Protein AF-A0A380CWT2-F1 (afdb_monomer_lite)

pLDDT: mean 70.42, std 12.75, range [28.36, 92.12]

Secondary structure (DSSP, 8-state):
-------EEGGGHHHHHHHHHHHHHHSS----HHHHHHHHHHHHHHHEESS-EEEETTTEEEE--TT-TTBTTS-HHHHHHHHHHHHHH--

Radius of gyration: 14.2 Å; chains: 1; bounding box: 32×22×40 Å

Structure (mmCIF, N/CA/C/O backbone):
data_AF-A0A380CWT2-F1
#
_entry.id   AF-A0A380CWT2-F1
#
loop_
_atom_site.group_PDB
_atom_site.id
_atom_site.type_symbol
_atom_site.label_atom_id
_atom_site.label_alt_id
_atom_site.label_comp_id
_atom_site.label_asym_id
_atom_site.label_entity_id
_atom_site.label_seq_id
_atom_site.pdbx_PDB_ins_code
_atom_site.Cartn_x
_atom_site.Cartn_y
_atom_site.Cartn_z
_atom_site.occupancy
_atom_site.B_iso_or_equiv
_atom_site.auth_seq_id
_atom_site.auth_comp_id
_atom_site.auth_asym_id
_atom_site.auth_atom_id
_atom_site.pdbx_PDB_model_num
ATOM 1 N N . MET A 1 1 ? 10.600 -6.065 15.557 1.00 28.36 1 MET A N 1
ATOM 2 C CA . MET A 1 1 ? 10.029 -6.610 14.311 1.00 28.36 1 MET A CA 1
ATOM 3 C C . MET A 1 1 ? 9.197 -5.504 13.692 1.00 28.36 1 MET A C 1
ATOM 5 O O . MET A 1 1 ? 8.211 -5.116 14.300 1.00 28.36 1 MET A O 1
ATOM 9 N N . LEU A 1 2 ? 9.666 -4.918 12.591 1.00 34.50 2 LEU A N 1
ATOM 10 C CA . LEU A 1 2 ? 8.886 -3.973 11.789 1.00 34.50 2 LEU A CA 1
ATOM 11 C C . LEU A 1 2 ? 8.017 -4.819 10.850 1.00 34.50 2 LEU A C 1
ATOM 13 O O . LEU A 1 2 ? 8.526 -5.780 10.277 1.00 34.50 2 LEU A O 1
ATOM 17 N N . LEU A 1 3 ? 6.716 -4.537 10.782 1.00 39.00 3 LEU A N 1
ATOM 18 C CA . LEU A 1 3 ? 5.790 -5.208 9.864 1.00 39.00 3 LEU A CA 1
ATOM 19 C C . LEU A 1 3 ? 6.311 -5.064 8.417 1.00 39.00 3 LEU A C 1
ATOM 21 O O . LEU A 1 3 ? 6.817 -3.985 8.095 1.00 39.00 3 LEU A O 1
ATOM 25 N N . PRO A 1 4 ? 6.198 -6.099 7.562 1.00 41.66 4 PRO A N 1
ATOM 26 C CA . PRO A 1 4 ? 6.532 -6.013 6.142 1.00 41.66 4 PRO A CA 1
ATOM 27 C C . PRO A 1 4 ? 5.468 -5.146 5.469 1.00 41.66 4 PRO A C 1
ATOM 29 O O . PRO A 1 4 ? 4.456 -5.624 4.968 1.00 41.66 4 PRO A O 1
ATOM 32 N N . LEU A 1 5 ? 5.622 -3.833 5.600 1.00 51.22 5 LEU A N 1
ATOM 33 C CA . LEU A 1 5 ? 4.678 -2.871 5.068 1.00 51.22 5 LEU A CA 1
ATOM 34 C C . LEU A 1 5 ? 5.096 -2.574 3.639 1.00 51.22 5 LEU A C 1
ATOM 36 O O . LEU A 1 5 ? 6.045 -1.827 3.378 1.00 51.22 5 LEU A O 1
ATOM 40 N N . THR A 1 6 ? 4.388 -3.199 2.708 1.00 52.81 6 THR A N 1
ATOM 41 C CA . THR A 1 6 ? 4.431 -2.799 1.316 1.00 52.81 6 THR A CA 1
ATOM 42 C C . THR A 1 6 ? 3.931 -1.366 1.248 1.00 52.81 6 THR A C 1
ATOM 44 O O . THR A 1 6 ? 2.797 -1.065 1.609 1.00 52.81 6 THR A O 1
ATOM 47 N N . LEU A 1 7 ? 4.844 -0.456 0.915 1.00 62.38 7 LEU A N 1
ATOM 48 C CA . LEU A 1 7 ? 4.511 0.956 0.815 1.00 62.38 7 LEU A CA 1
ATOM 49 C C . LEU A 1 7 ? 3.456 1.140 -0.296 1.00 62.38 7 LEU A C 1
ATOM 51 O O . LEU A 1 7 ? 3.497 0.392 -1.266 1.00 62.38 7 LEU A O 1
ATOM 55 N N . GLY A 1 8 ? 2.560 2.114 -0.174 1.00 60.94 8 GLY A N 1
ATOM 56 C CA . GLY A 1 8 ? 1.606 2.563 -1.193 1.00 60.94 8 GLY A CA 1
ATOM 57 C C . GLY A 1 8 ? 1.903 3.994 -1.653 1.00 60.94 8 GLY A C 1
ATOM 58 O O . GLY A 1 8 ? 2.704 4.705 -1.035 1.00 60.94 8 GLY A O 1
ATOM 59 N N . ASP A 1 9 ? 1.303 4.399 -2.765 1.00 63.25 9 ASP A N 1
ATOM 60 C CA . ASP A 1 9 ? 1.327 5.768 -3.291 1.00 63.25 9 ASP A CA 1
ATOM 61 C C . ASP A 1 9 ? 0.259 6.655 -2.620 1.00 63.25 9 ASP A C 1
ATOM 63 O O . ASP A 1 9 ? -0.725 6.156 -2.079 1.00 63.25 9 ASP A O 1
ATOM 67 N N . ILE A 1 10 ? 0.416 7.984 -2.671 1.00 69.94 10 ILE A N 1
ATOM 68 C CA . ILE A 1 10 ? -0.558 8.940 -2.111 1.00 69.94 10 ILE A CA 1
ATOM 69 C C . ILE A 1 10 ? -1.976 8.760 -2.677 1.00 69.94 10 ILE A C 1
ATOM 71 O O . ILE A 1 10 ? -2.957 8.954 -1.960 1.00 69.94 10 ILE A O 1
ATOM 75 N N . SER A 1 11 ? -2.098 8.352 -3.943 1.00 69.94 11 SER A N 1
ATOM 76 C CA . SER A 1 11 ? -3.390 8.081 -4.582 1.00 69.94 11 SER A CA 1
ATOM 77 C C . SER A 1 11 ? -4.128 6.880 -3.979 1.00 69.94 11 SER A C 1
ATOM 79 O O . SER A 1 11 ? -5.351 6.822 -4.067 1.00 69.94 11 SER A O 1
ATOM 81 N N . GLU A 1 12 ? -3.409 5.976 -3.312 1.00 65.38 12 GLU A N 1
ATOM 82 C CA . GLU A 1 12 ? -3.923 4.747 -2.693 1.00 65.38 12 GLU A CA 1
ATOM 83 C C . GLU A 1 12 ? -4.194 4.930 -1.184 1.00 65.38 12 GLU A C 1
ATOM 85 O O . GLU A 1 12 ? -4.605 3.996 -0.495 1.00 65.38 12 GLU A O 1
ATOM 90 N N . GLN A 1 13 ? -3.963 6.135 -0.642 1.00 72.75 13 GLN A N 1
ATOM 91 C CA . GLN A 1 13 ? -3.992 6.407 0.797 1.00 72.75 13 GLN A CA 1
ATOM 92 C C . GLN A 1 13 ? -5.320 6.042 1.466 1.00 72.75 13 GLN A C 1
ATOM 94 O O . GLN A 1 13 ? -5.310 5.443 2.541 1.00 72.75 13 GLN A O 1
ATOM 99 N N . GLU A 1 14 ? -6.451 6.418 0.871 1.00 74.25 14 GLU A N 1
ATOM 100 C CA . GLU A 1 14 ? -7.756 6.189 1.499 1.00 74.25 14 GLU A CA 1
ATOM 101 C C . GLU A 1 14 ? -8.154 4.708 1.463 1.00 74.25 14 GLU A C 1
ATOM 103 O O . GLU A 1 14 ? -8.675 4.189 2.452 1.00 74.25 14 GLU A O 1
ATOM 108 N N . ASP A 1 15 ? -7.828 4.009 0.375 1.00 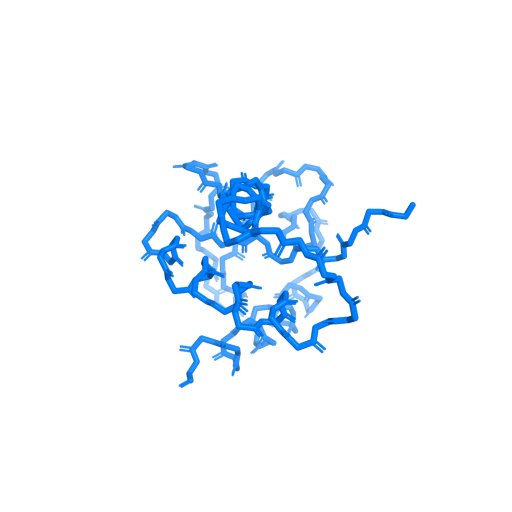72.38 15 ASP A N 1
ATOM 109 C CA . ASP A 1 15 ? -8.097 2.577 0.226 1.00 72.38 15 ASP A CA 1
ATOM 110 C C . ASP A 1 15 ? -7.258 1.763 1.220 1.00 72.38 15 ASP A C 1
ATOM 112 O O . ASP A 1 15 ? -7.784 0.925 1.958 1.00 72.38 15 ASP A O 1
ATOM 116 N N . ILE A 1 16 ? -5.966 2.087 1.336 1.00 71.31 16 ILE A N 1
ATOM 117 C CA . ILE A 1 16 ? -5.062 1.462 2.306 1.00 71.31 16 ILE A CA 1
ATOM 118 C C . ILE A 1 16 ? -5.514 1.746 3.746 1.00 71.31 16 ILE A C 1
ATOM 120 O O . ILE A 1 16 ? -5.525 0.838 4.583 1.00 71.31 16 ILE A O 1
ATOM 124 N N . ARG A 1 17 ? -5.943 2.979 4.048 1.00 79.25 17 ARG A N 1
ATOM 125 C CA . ARG A 1 17 ? -6.488 3.342 5.367 1.00 79.25 17 ARG A CA 1
ATOM 126 C C . ARG A 1 17 ? -7.728 2.524 5.712 1.00 79.25 17 ARG A C 1
ATOM 128 O O . ARG A 1 17 ? -7.844 2.033 6.837 1.00 79.25 17 ARG A O 1
ATOM 135 N N . SER A 1 18 ? -8.641 2.382 4.754 1.00 74.56 18 SER A N 1
ATOM 136 C CA . SER A 1 18 ? -9.875 1.614 4.909 1.00 74.56 18 SER A CA 1
ATOM 137 C C . SER A 1 18 ? -9.578 0.143 5.212 1.00 74.56 18 SER A C 1
ATOM 139 O O . SER A 1 18 ? -10.106 -0.412 6.179 1.00 74.56 18 SER A O 1
ATOM 141 N N . GLU A 1 19 ? -8.654 -0.471 4.471 1.00 76.19 19 GLU A N 1
ATOM 142 C CA . GLU A 1 19 ? -8.299 -1.879 4.667 1.00 76.19 19 GLU A CA 1
ATOM 143 C C . GLU A 1 19 ? -7.611 -2.123 6.022 1.00 76.19 19 GLU A C 1
ATOM 145 O O . GLU A 1 19 ? -7.924 -3.093 6.725 1.00 76.19 19 GLU A O 1
ATOM 150 N N . ILE A 1 20 ? -6.739 -1.198 6.449 1.00 74.19 20 ILE A N 1
ATOM 151 C CA . ILE A 1 20 ? -6.132 -1.203 7.788 1.00 74.19 20 ILE A CA 1
ATOM 152 C C . ILE A 1 20 ? -7.213 -1.117 8.870 1.00 74.19 20 ILE A C 1
ATOM 154 O O . ILE A 1 20 ? -7.174 -1.887 9.832 1.00 74.19 20 ILE A O 1
ATOM 158 N N . ALA A 1 21 ? -8.196 -0.225 8.726 1.00 72.31 21 ALA A N 1
ATOM 159 C CA . ALA A 1 21 ? -9.283 -0.078 9.694 1.00 72.31 21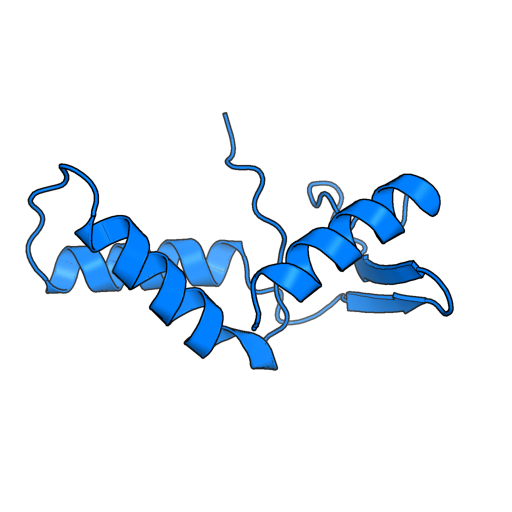 ALA A CA 1
ATOM 160 C C . ALA A 1 21 ? -10.137 -1.355 9.799 1.00 72.31 21 ALA A C 1
ATOM 162 O O . ALA A 1 21 ? -10.436 -1.819 10.904 1.00 72.31 21 ALA A O 1
ATOM 163 N N . VAL A 1 22 ? -10.465 -1.981 8.662 1.00 76.31 22 VAL A N 1
ATOM 164 C CA . VAL A 1 22 ? -11.176 -3.269 8.607 1.00 76.31 22 VAL A CA 1
ATOM 165 C C . VAL A 1 22 ? -10.385 -4.369 9.316 1.00 76.31 22 VAL A C 1
ATOM 167 O O . VAL A 1 22 ? -10.961 -5.172 10.057 1.00 76.31 22 VAL A O 1
ATOM 170 N N . HIS A 1 23 ? -9.070 -4.420 9.116 1.00 73.31 23 HIS A N 1
ATOM 171 C CA . HIS A 1 23 ? -8.205 -5.400 9.765 1.00 73.31 23 HIS A CA 1
ATOM 172 C C . HIS A 1 23 ? -8.075 -5.152 11.270 1.00 73.31 23 HIS A C 1
ATOM 174 O O . HIS A 1 23 ? -8.212 -6.097 12.048 1.00 73.31 23 HIS A O 1
ATOM 180 N N . LEU A 1 24 ? -7.900 -3.898 11.700 1.00 70.44 24 LEU A N 1
ATOM 181 C CA . LEU A 1 24 ? -7.870 -3.516 13.115 1.00 70.44 24 LEU A CA 1
ATOM 182 C C . LEU A 1 24 ? -9.170 -3.901 13.829 1.00 70.44 24 LEU A C 1
ATOM 184 O O . LEU A 1 24 ? -9.110 -4.473 14.916 1.00 70.44 24 LEU A O 1
ATOM 188 N N . ALA A 1 25 ? -10.329 -3.689 13.201 1.00 71.62 25 ALA A N 1
ATOM 189 C CA . ALA A 1 25 ? -11.632 -4.070 13.752 1.00 71.62 25 ALA A CA 1
ATOM 190 C C . ALA A 1 25 ? -11.804 -5.591 13.942 1.00 71.62 25 ALA A C 1
ATOM 192 O O . ALA A 1 25 ? -12.581 -6.026 14.791 1.00 71.62 25 ALA A O 1
ATOM 193 N N . LYS A 1 26 ? -11.075 -6.408 13.171 1.00 74.62 26 LYS A N 1
ATOM 194 C CA . LYS A 1 26 ? -11.045 -7.875 13.313 1.00 74.62 26 LYS A CA 1
ATOM 195 C C . LYS A 1 26 ? -10.064 -8.350 14.391 1.00 74.62 26 LYS A C 1
ATOM 197 O O . LYS A 1 26 ? -10.090 -9.526 14.754 1.00 74.62 26 LYS A O 1
ATOM 202 N N . THR A 1 27 ? -9.192 -7.478 14.901 1.00 68.56 27 THR A N 1
ATOM 203 C CA . THR A 1 27 ? -8.272 -7.832 15.988 1.00 68.56 27 THR A CA 1
ATOM 204 C C . THR A 1 27 ? -8.984 -7.851 17.340 1.00 68.56 27 THR A C 1
ATOM 206 O O . THR A 1 27 ? -10.021 -7.228 17.545 1.00 68.56 27 THR A O 1
ATOM 209 N N . SER A 1 28 ? -8.398 -8.538 18.319 1.00 58.16 28 SER A N 1
ATOM 210 C CA . SER A 1 28 ? -8.880 -8.539 19.706 1.00 58.16 28 SER A CA 1
ATOM 211 C C . SER A 1 28 ? -8.646 -7.211 20.451 1.00 58.16 28 SER A C 1
ATOM 213 O O . SER A 1 28 ? -8.875 -7.145 21.661 1.00 58.16 28 SER A O 1
ATOM 215 N N . ILE A 1 29 ? -8.173 -6.163 19.766 1.00 62.53 29 ILE A N 1
ATOM 216 C CA . ILE A 1 29 ? -7.943 -4.838 20.343 1.00 62.53 29 ILE A CA 1
ATOM 217 C C . ILE A 1 29 ? -9.299 -4.175 20.598 1.00 62.53 29 ILE A C 1
ATOM 219 O O . ILE A 1 29 ? -10.010 -3.781 19.678 1.00 62.53 29 ILE A O 1
ATOM 223 N N . LYS A 1 30 ? -9.656 -4.034 21.877 1.00 60.91 30 LYS A N 1
ATOM 224 C CA . LYS A 1 30 ? -10.804 -3.237 22.319 1.00 60.91 30 LYS A CA 1
ATOM 225 C C . LYS A 1 30 ? -10.337 -1.814 22.605 1.00 60.91 30 LYS A C 1
ATOM 227 O O . LYS A 1 30 ? -10.076 -1.476 23.756 1.00 60.91 30 LYS A O 1
ATOM 232 N N . ALA A 1 31 ? -10.180 -1.018 21.556 1.00 61.22 31 ALA A N 1
ATOM 233 C CA . ALA A 1 31 ? -9.922 0.411 21.673 1.00 61.22 31 ALA A CA 1
ATOM 234 C C . ALA A 1 31 ? -11.173 1.202 21.270 1.00 61.22 31 ALA A C 1
ATOM 236 O O . ALA A 1 31 ? -11.999 0.722 20.494 1.00 61.22 31 ALA A O 1
ATOM 237 N N . GLU A 1 32 ? -11.333 2.396 21.835 1.00 70.75 32 GLU A N 1
ATOM 238 C CA . GLU A 1 32 ? -12.391 3.323 21.431 1.00 70.75 32 GLU A CA 1
ATOM 239 C C . GLU A 1 32 ? -12.227 3.693 19.949 1.00 70.75 32 GLU A C 1
ATOM 241 O O . GLU A 1 32 ? -11.105 3.755 19.448 1.00 70.75 32 GLU A O 1
ATOM 246 N N . ASN A 1 33 ? -13.331 3.959 19.244 1.00 65.31 33 ASN A N 1
ATOM 247 C CA . ASN A 1 33 ? -13.311 4.200 17.792 1.00 65.31 33 ASN A CA 1
ATOM 248 C C . ASN A 1 33 ? -12.323 5.308 17.376 1.00 65.31 33 ASN A C 1
ATOM 250 O O . ASN A 1 33 ? -11.617 5.145 16.390 1.00 65.31 33 ASN A O 1
ATOM 254 N N . LEU A 1 34 ? -12.204 6.378 18.174 1.00 63.22 34 LEU A N 1
ATOM 255 C CA . LEU A 1 34 ? -11.235 7.464 17.958 1.00 63.22 34 LEU A CA 1
ATOM 256 C C . LEU A 1 34 ? -9.779 6.972 17.975 1.00 63.22 34 LEU A C 1
ATOM 258 O O . LEU A 1 34 ? -8.974 7.376 17.146 1.00 63.22 34 LEU A O 1
ATOM 262 N N . ILE A 1 35 ? -9.455 6.049 18.882 1.00 73.56 35 ILE A N 1
ATOM 263 C CA . ILE A 1 35 ? -8.113 5.467 18.993 1.00 73.56 35 ILE A CA 1
ATOM 264 C C . ILE A 1 35 ? -7.842 4.531 17.809 1.00 73.56 35 ILE A C 1
ATOM 266 O O . ILE A 1 35 ? -6.720 4.477 17.313 1.00 73.56 35 ILE A O 1
ATOM 270 N N . MET A 1 36 ? -8.854 3.802 17.330 1.00 70.50 36 MET A N 1
ATOM 271 C CA . MET A 1 36 ? -8.713 2.946 16.147 1.00 70.50 36 MET A CA 1
ATOM 272 C C . MET A 1 36 ? -8.470 3.761 14.875 1.00 70.50 36 MET A C 1
ATOM 274 O O . MET A 1 36 ? -7.618 3.377 14.075 1.00 70.50 36 MET A O 1
ATOM 278 N N . ASP A 1 37 ? -9.149 4.899 14.722 1.00 70.12 37 ASP A N 1
ATOM 279 C CA . ASP A 1 37 ? -8.919 5.825 13.610 1.00 70.12 37 ASP A CA 1
ATOM 280 C C . ASP A 1 37 ? -7.511 6.436 13.662 1.00 70.12 37 ASP A C 1
ATOM 282 O O . ASP A 1 37 ? -6.820 6.481 12.643 1.00 70.12 37 ASP A O 1
ATOM 286 N N . ASP A 1 38 ? -7.036 6.832 14.846 1.00 70.88 38 ASP A N 1
ATOM 287 C CA . ASP A 1 38 ? -5.673 7.346 15.023 1.00 70.88 38 ASP A CA 1
ATOM 288 C C . ASP A 1 38 ? -4.609 6.287 14.704 1.00 70.88 38 ASP A C 1
ATOM 290 O O . ASP A 1 38 ? -3.605 6.586 14.052 1.00 70.88 38 ASP A O 1
ATOM 294 N N . ILE A 1 39 ? -4.834 5.029 15.101 1.00 68.69 39 ILE A N 1
ATOM 295 C CA . ILE A 1 39 ? -3.946 3.911 14.757 1.00 68.69 39 ILE A CA 1
ATOM 296 C C . ILE A 1 39 ? -3.980 3.645 13.248 1.00 68.69 39 ILE A C 1
ATOM 298 O O . ILE A 1 39 ? -2.924 3.439 12.650 1.00 68.69 39 ILE A O 1
ATOM 302 N N . ALA A 1 40 ? -5.153 3.682 12.614 1.00 68.00 40 ALA A N 1
ATOM 303 C CA . ALA A 1 40 ? -5.273 3.506 11.171 1.00 68.00 40 ALA A CA 1
ATOM 304 C C . ALA A 1 40 ? -4.536 4.616 10.411 1.00 68.00 40 ALA A C 1
ATOM 306 O O . ALA A 1 40 ? -3.759 4.321 9.506 1.00 68.00 40 ALA A O 1
ATOM 307 N N . ASN A 1 41 ? -4.692 5.877 10.821 1.00 68.62 41 ASN A N 1
ATOM 308 C CA . ASN A 1 41 ? -3.970 7.016 10.250 1.00 68.62 41 ASN A CA 1
ATOM 309 C C . ASN A 1 41 ? -2.456 6.891 10.450 1.00 68.62 41 ASN A C 1
ATOM 311 O O . ASN A 1 41 ? -1.680 7.092 9.512 1.00 68.62 41 ASN 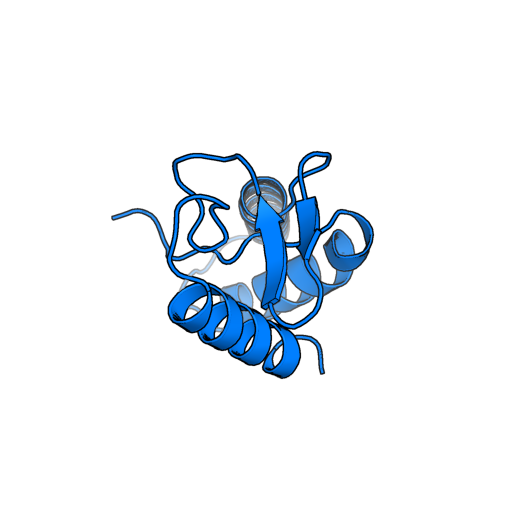A O 1
ATOM 315 N N . PHE A 1 42 ? -2.026 6.509 11.654 1.00 67.00 42 PHE A N 1
ATOM 316 C CA . PHE A 1 42 ? -0.622 6.270 11.961 1.00 67.00 42 PHE A CA 1
ATOM 317 C C . PHE A 1 42 ? -0.038 5.182 11.056 1.00 67.00 42 PHE A C 1
ATOM 319 O O . PHE A 1 42 ? 0.958 5.427 10.381 1.00 67.00 42 PHE A O 1
ATOM 326 N N . LEU A 1 43 ? -0.673 4.015 10.962 1.00 66.38 43 LEU A N 1
ATOM 327 C CA . LEU A 1 43 ? -0.202 2.927 10.104 1.00 66.38 43 LEU A CA 1
ATOM 328 C C . LEU A 1 43 ? -0.227 3.320 8.620 1.00 66.38 43 LEU A C 1
ATOM 330 O O . LEU A 1 43 ? 0.746 3.062 7.918 1.00 66.38 43 LEU A O 1
ATOM 334 N N . THR A 1 44 ? -1.266 4.029 8.174 1.00 66.38 44 THR A N 1
ATOM 335 C CA . THR A 1 44 ? -1.385 4.545 6.800 1.00 66.38 44 THR A CA 1
ATOM 336 C C . THR A 1 44 ? -0.223 5.480 6.462 1.00 66.38 44 THR A C 1
ATOM 338 O O . THR A 1 44 ? 0.477 5.278 5.479 1.00 66.38 44 THR A O 1
ATOM 341 N N . SER A 1 45 ? 0.085 6.458 7.315 1.00 63.38 45 SER A N 1
ATOM 342 C CA . SER A 1 45 ? 1.228 7.363 7.096 1.00 63.38 45 SER A CA 1
ATOM 343 C C . SER A 1 45 ? 2.599 6.668 7.080 1.00 63.38 45 SER A C 1
ATOM 345 O O . SER A 1 45 ? 3.550 7.205 6.516 1.00 63.38 45 SER A O 1
ATOM 347 N N . HIS A 1 46 ? 2.717 5.471 7.668 1.00 63.59 46 HIS A N 1
ATOM 348 C CA . HIS A 1 46 ? 3.946 4.672 7.613 1.00 63.59 46 HIS A CA 1
ATOM 349 C C . HIS A 1 46 ? 4.063 3.856 6.326 1.00 63.59 46 HIS A C 1
ATOM 351 O O . HIS A 1 46 ? 5.171 3.447 5.970 1.00 63.59 46 HIS A O 1
ATOM 357 N N . VAL A 1 47 ? 2.944 3.632 5.635 1.00 65.06 47 VAL A N 1
ATOM 358 C CA . VAL A 1 47 ? 2.911 2.888 4.375 1.00 65.06 47 VAL A CA 1
ATOM 359 C C . VAL A 1 47 ? 2.798 3.785 3.157 1.00 65.06 47 VAL A C 1
ATOM 361 O O . VAL A 1 47 ? 3.310 3.421 2.112 1.00 65.06 47 VAL A O 1
ATOM 364 N N . ILE A 1 48 ? 2.238 4.984 3.269 1.00 62.97 48 ILE A N 1
ATOM 365 C CA . ILE A 1 48 ? 2.157 5.925 2.152 1.00 62.97 48 ILE A CA 1
ATOM 366 C C . ILE A 1 48 ? 3.462 6.712 2.024 1.00 62.97 48 ILE A C 1
ATOM 368 O O . ILE A 1 48 ? 3.934 7.331 2.981 1.00 62.97 48 ILE A O 1
ATOM 372 N N . ALA A 1 49 ? 4.072 6.701 0.836 1.00 63.31 49 ALA A N 1
ATOM 373 C CA . ALA A 1 49 ? 5.179 7.604 0.530 1.00 63.31 49 ALA A CA 1
ATOM 374 C C . ALA A 1 49 ? 4.709 8.711 -0.419 1.00 63.31 49 ALA A C 1
ATOM 376 O O . ALA A 1 49 ? 4.344 8.449 -1.556 1.00 63.31 49 ALA A O 1
ATOM 377 N N . ASP A 1 50 ? 4.785 9.952 0.059 1.00 55.84 50 ASP A N 1
ATOM 378 C CA . ASP A 1 50 ? 4.372 11.164 -0.664 1.00 55.84 50 ASP A CA 1
ATOM 379 C C . ASP A 1 50 ? 5.255 11.452 -1.898 1.00 55.84 50 ASP A C 1
ATOM 381 O O . ASP A 1 50 ? 4.847 12.117 -2.845 1.00 55.84 50 ASP A O 1
ATOM 385 N N . GLN A 1 51 ? 6.492 10.937 -1.900 1.00 58.22 51 GLN A N 1
ATOM 386 C CA . GLN A 1 51 ? 7.453 11.041 -2.999 1.00 58.22 51 GLN A CA 1
ATOM 387 C C . GLN A 1 51 ? 8.425 9.856 -2.975 1.00 58.22 51 GLN A C 1
ATOM 389 O O . GLN A 1 51 ? 8.828 9.379 -1.907 1.00 58.22 51 GLN A O 1
ATOM 394 N N . GLY A 1 52 ? 8.861 9.436 -4.166 1.00 64.94 52 GLY A N 1
ATOM 395 C CA . GLY A 1 52 ? 9.964 8.492 -4.330 1.00 64.94 52 GLY A CA 1
ATOM 396 C C . GLY A 1 52 ? 9.567 7.102 -4.804 1.00 64.94 52 GLY A C 1
ATOM 397 O O . GLY A 1 52 ? 10.326 6.177 -4.523 1.00 64.94 52 GLY A O 1
ATOM 398 N N . PHE A 1 53 ? 8.426 6.958 -5.489 1.00 74.62 53 PHE A N 1
ATOM 399 C CA . PHE A 1 53 ? 8.174 5.809 -6.355 1.00 74.62 53 PHE A CA 1
ATOM 400 C C . PHE A 1 53 ? 8.522 6.137 -7.811 1.00 74.62 53 PHE A C 1
ATOM 402 O O . PHE A 1 53 ? 8.111 7.161 -8.347 1.00 74.62 53 PHE A O 1
ATOM 409 N N . GLU A 1 54 ? 9.298 5.263 -8.438 1.00 83.69 54 GLU A N 1
ATOM 410 C CA . GLU A 1 54 ? 9.625 5.261 -9.860 1.00 83.69 54 GLU A CA 1
ATOM 411 C C . GLU A 1 54 ? 8.954 4.039 -10.490 1.00 83.69 54 GLU A C 1
ATOM 413 O O . GLU A 1 54 ? 9.009 2.943 -9.930 1.00 83.69 54 GLU A O 1
ATOM 418 N N . TYR A 1 55 ? 8.321 4.205 -11.650 1.00 82.88 55 TYR A N 1
ATOM 419 C CA . TYR A 1 55 ? 7.832 3.064 -12.416 1.00 82.88 55 TYR A CA 1
ATOM 420 C C . TYR A 1 55 ? 8.943 2.519 -13.313 1.00 82.88 55 TYR A C 1
ATOM 422 O O . TYR A 1 55 ? 9.486 3.246 -14.144 1.00 82.88 55 TYR A O 1
ATOM 430 N N . ARG A 1 56 ? 9.242 1.225 -13.182 1.00 85.00 56 ARG A N 1
ATOM 431 C CA . ARG A 1 56 ? 10.157 0.501 -14.068 1.00 85.00 56 ARG A CA 1
ATOM 432 C C . ARG A 1 56 ? 9.386 -0.480 -14.933 1.00 85.00 56 ARG A C 1
ATOM 434 O O . ARG A 1 56 ? 8.669 -1.344 -14.424 1.00 85.00 56 ARG A O 1
ATOM 441 N N . GLU A 1 57 ? 9.567 -0.364 -16.244 1.00 87.75 57 GLU A N 1
ATOM 442 C CA . GLU A 1 57 ? 8.936 -1.260 -17.208 1.00 87.75 57 GLU A CA 1
ATOM 443 C C . GLU A 1 57 ? 9.303 -2.721 -16.915 1.00 87.75 57 GLU A C 1
ATOM 445 O O . GLU A 1 57 ? 10.459 -3.060 -16.668 1.00 87.75 57 GLU A O 1
ATOM 450 N N . GLY A 1 58 ? 8.288 -3.585 -16.886 1.00 85.88 58 GLY A N 1
ATOM 451 C CA . GLY A 1 58 ? 8.446 -5.003 -16.569 1.00 85.88 58 GLY A CA 1
ATOM 452 C C . GLY A 1 58 ? 8.639 -5.326 -15.085 1.00 85.88 58 GLY A C 1
ATOM 453 O O . GLY A 1 58 ? 8.601 -6.503 -14.753 1.00 85.88 58 GLY A O 1
ATOM 454 N N . VAL A 1 59 ? 8.805 -4.338 -14.198 1.00 85.75 59 VAL A N 1
ATOM 455 C CA . VAL A 1 59 ? 9.027 -4.549 -12.751 1.00 85.75 59 VAL A CA 1
ATOM 456 C C . VAL A 1 59 ? 7.913 -3.951 -11.889 1.00 85.75 59 VAL A C 1
ATOM 458 O O . VAL A 1 59 ? 7.523 -4.555 -10.892 1.00 85.75 59 VAL A O 1
ATOM 461 N N . GLY A 1 60 ? 7.380 -2.788 -12.265 1.00 83.56 60 GLY A N 1
ATOM 462 C CA . GLY A 1 60 ? 6.373 -2.056 -11.494 1.00 83.56 60 GLY A CA 1
ATOM 463 C C . GLY A 1 60 ? 6.962 -0.885 -10.705 1.00 83.56 60 GLY A C 1
ATOM 464 O O . GLY A 1 60 ? 8.004 -0.338 -11.069 1.00 83.56 60 GLY A O 1
ATOM 465 N N . PHE A 1 61 ? 6.276 -0.465 -9.641 1.00 83.62 61 PHE A N 1
ATOM 466 C CA . PHE A 1 61 ? 6.702 0.672 -8.822 1.00 83.62 61 PHE A CA 1
ATOM 467 C C . PHE A 1 61 ? 7.824 0.277 -7.852 1.00 83.62 61 PHE A C 1
ATOM 469 O O . PHE A 1 61 ? 7.743 -0.743 -7.170 1.00 83.62 61 PHE A O 1
ATOM 476 N N . VAL A 1 62 ? 8.870 1.099 -7.772 1.00 85.25 62 VAL A N 1
ATOM 477 C CA . VAL A 1 62 ? 10.044 0.899 -6.905 1.00 85.25 62 VAL A CA 1
ATOM 478 C C . VAL A 1 62 ? 10.401 2.187 -6.172 1.00 85.25 62 VAL A C 1
ATOM 480 O O . VAL A 1 62 ? 10.054 3.259 -6.640 1.00 85.25 62 VAL A O 1
ATOM 483 N N . THR A 1 63 ? 11.115 2.123 -5.046 1.00 81.31 63 THR A N 1
ATOM 484 C CA . THR A 1 63 ? 11.505 3.304 -4.258 1.00 81.31 63 THR A CA 1
ATOM 485 C C . THR A 1 63 ? 12.978 3.351 -3.884 1.00 81.31 63 THR A C 1
ATOM 487 O O . THR A 1 63 ? 13.629 2.327 -3.719 1.00 81.31 63 THR A O 1
ATOM 490 N N . HIS A 1 64 ? 13.514 4.551 -3.661 1.00 80.31 64 HIS A N 1
ATOM 491 C CA . HIS A 1 64 ? 14.867 4.743 -3.128 1.00 80.31 64 HIS A CA 1
ATOM 492 C C . HIS A 1 64 ? 14.962 4.611 -1.598 1.00 80.31 64 HIS A C 1
ATOM 494 O O . HIS A 1 64 ? 16.036 4.798 -1.024 1.00 80.31 64 HIS A O 1
ATOM 500 N N . ARG A 1 65 ? 13.861 4.300 -0.899 1.00 75.06 65 ARG A N 1
ATOM 501 C CA . ARG A 1 65 ? 13.894 4.097 0.555 1.00 75.06 65 ARG A CA 1
ATOM 502 C C . ARG A 1 65 ? 14.600 2.788 0.905 1.00 75.06 65 ARG A C 1
ATOM 504 O O . ARG A 1 65 ? 14.084 1.707 0.634 1.00 75.06 65 ARG A O 1
ATOM 511 N N . ASN A 1 66 ? 15.724 2.906 1.615 1.00 70.62 66 ASN A N 1
ATOM 512 C CA . ASN A 1 66 ? 16.583 1.780 2.000 1.00 70.62 66 ASN A CA 1
ATOM 513 C C . ASN A 1 66 ? 15.867 0.640 2.738 1.00 70.62 66 ASN A C 1
ATOM 515 O O . ASN A 1 66 ? 16.268 -0.511 2.610 1.00 70.62 66 ASN A O 1
ATOM 519 N N . HIS A 1 67 ? 14.815 0.956 3.491 1.00 70.75 67 HIS A N 1
ATOM 520 C CA . HIS A 1 67 ? 14.086 -0.000 4.326 1.00 70.75 67 HIS A CA 1
ATOM 521 C C . HIS A 1 67 ? 12.779 -0.510 3.701 1.00 70.75 67 HIS A C 1
ATOM 523 O O . HIS A 1 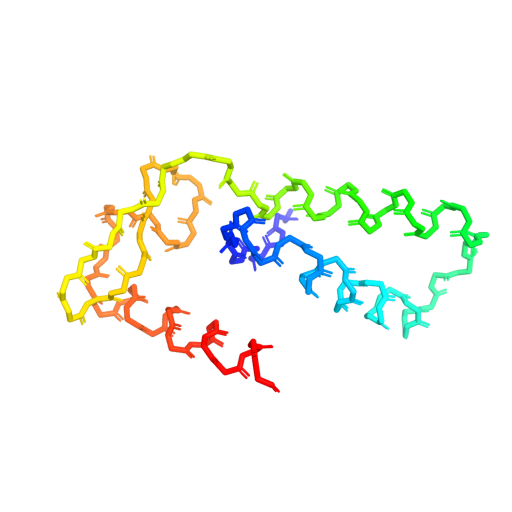67 ? 11.999 -1.158 4.389 1.00 70.75 67 HIS A O 1
ATOM 529 N N . SER A 1 68 ? 12.505 -0.197 2.431 1.00 75.81 68 SER A N 1
ATOM 530 C CA . SER A 1 68 ? 11.325 -0.711 1.734 1.00 75.81 68 SER A CA 1
ATOM 531 C C . SER A 1 68 ? 11.606 -2.063 1.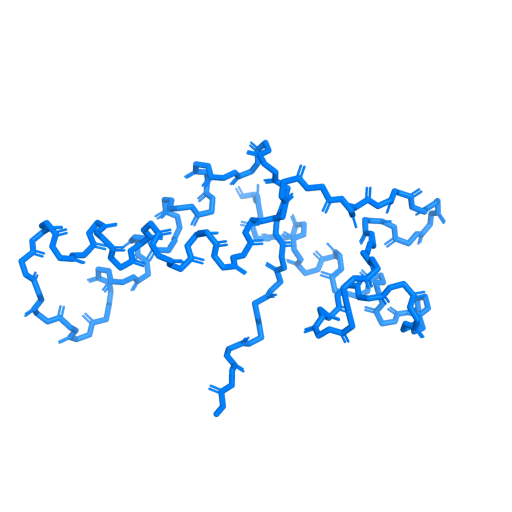087 1.00 75.81 68 SER A C 1
ATOM 533 O O . SER A 1 68 ? 12.669 -2.259 0.506 1.00 75.81 68 SER A O 1
ATOM 535 N N . GLU A 1 69 ? 10.620 -2.958 1.076 1.00 79.44 69 GLU A N 1
ATOM 536 C CA . GLU A 1 69 ? 10.685 -4.158 0.233 1.00 79.44 69 GLU A CA 1
ATOM 537 C C . GLU A 1 69 ? 10.654 -3.809 -1.265 1.00 79.44 69 GLU A C 1
ATOM 539 O O . GLU A 1 69 ? 11.289 -4.488 -2.066 1.00 79.44 69 GLU A O 1
ATOM 544 N N . ARG A 1 70 ? 10.051 -2.669 -1.639 1.00 80.12 70 ARG A N 1
ATOM 545 C CA . ARG A 1 70 ? 10.096 -2.111 -3.002 1.00 80.12 70 ARG A CA 1
ATOM 546 C C . ARG A 1 70 ? 11.385 -1.332 -3.298 1.00 80.12 70 ARG A C 1
ATOM 548 O O . ARG A 1 70 ? 11.397 -0.499 -4.201 1.00 80.12 70 ARG A O 1
ATOM 555 N N . ASN A 1 71 ? 12.457 -1.518 -2.525 1.00 85.25 71 ASN A N 1
ATOM 556 C CA . ASN A 1 71 ? 13.695 -0.776 -2.738 1.00 85.25 71 ASN A CA 1
ATOM 557 C C . ASN A 1 71 ? 14.300 -1.092 -4.112 1.00 85.25 71 ASN A C 1
ATOM 559 O O . ASN A 1 71 ? 14.547 -2.239 -4.458 1.00 85.25 71 ASN A O 1
ATOM 563 N N . HIS A 1 72 ? 14.617 -0.042 -4.857 1.00 85.38 72 HIS A N 1
ATOM 564 C CA . HIS A 1 72 ? 15.239 -0.050 -6.172 1.00 85.38 72 HIS A CA 1
ATOM 565 C C . HIS A 1 72 ? 16.565 -0.838 -6.276 1.00 85.38 72 HIS A C 1
ATOM 567 O O . HIS A 1 72 ? 16.984 -1.151 -7.392 1.00 85.38 72 HIS A O 1
ATOM 573 N N . MET A 1 73 ? 17.210 -1.117 -5.134 1.00 89.19 73 MET A N 1
ATOM 574 C CA . MET A 1 73 ? 18.419 -1.939 -4.988 1.00 89.19 73 MET A CA 1
ATOM 575 C C . MET A 1 73 ? 18.141 -3.452 -4.928 1.00 89.19 73 MET A C 1
ATOM 577 O O . MET A 1 73 ? 19.090 -4.233 -4.991 1.00 89.19 73 MET A O 1
ATOM 581 N N . HIS A 1 74 ? 16.887 -3.880 -4.753 1.00 87.88 74 HIS A N 1
ATOM 582 C CA . HIS A 1 74 ? 16.505 -5.295 -4.775 1.00 87.88 74 HIS A CA 1
ATOM 583 C C . HIS A 1 74 ? 16.477 -5.849 -6.205 1.00 87.88 74 HIS A C 1
ATOM 585 O O . HIS A 1 74 ? 16.517 -5.096 -7.182 1.00 87.88 74 HIS A O 1
ATOM 591 N N . SER A 1 75 ? 16.440 -7.180 -6.330 1.00 92.12 75 SER A N 1
ATOM 592 C CA . SER A 1 75 ? 16.404 -7.833 -7.639 1.00 92.12 75 SER A CA 1
ATOM 593 C C . SER A 1 75 ? 15.080 -7.555 -8.358 1.00 92.12 75 SER A C 1
ATOM 595 O O . 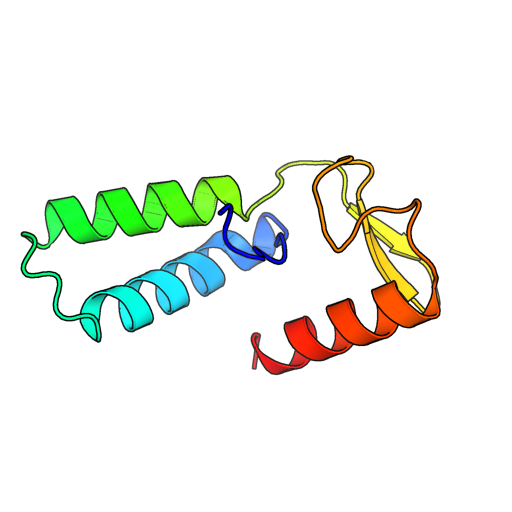SER A 1 75 ? 14.037 -7.383 -7.726 1.00 92.12 75 SER A O 1
ATOM 597 N N . GLU A 1 76 ? 15.103 -7.517 -9.692 1.00 90.88 76 GLU A N 1
ATOM 598 C CA . GLU A 1 76 ? 13.877 -7.308 -10.471 1.00 90.88 76 GLU A CA 1
ATOM 599 C C . GLU A 1 76 ? 12.837 -8.407 -10.240 1.00 90.88 76 GLU A C 1
ATOM 601 O O . GLU A 1 76 ? 11.644 -8.124 -10.269 1.00 90.88 76 GLU A O 1
ATOM 606 N N . GLU A 1 77 ? 13.274 -9.647 -10.014 1.00 89.50 77 GLU A N 1
ATOM 607 C CA . GLU A 1 77 ? 12.385 -10.780 -9.754 1.00 89.50 77 GLU A CA 1
ATOM 608 C C . GLU A 1 77 ? 11.659 -10.617 -8.414 1.00 89.50 77 GLU A C 1
ATOM 610 O O . GLU A 1 77 ? 10.432 -10.710 -8.374 1.00 89.50 77 GLU A O 1
ATOM 615 N N . ASP A 1 78 ? 12.386 -10.262 -7.350 1.00 84.00 78 ASP A N 1
ATOM 616 C CA . ASP A 1 78 ? 11.787 -9.995 -6.037 1.00 84.00 78 ASP A CA 1
ATOM 617 C C . ASP A 1 78 ? 10.802 -8.824 -6.115 1.00 84.00 78 ASP A C 1
ATOM 619 O O . ASP A 1 78 ? 9.685 -8.897 -5.603 1.00 84.00 78 ASP A O 1
ATOM 623 N N . LEU A 1 79 ? 11.186 -7.750 -6.811 1.00 84.81 79 LEU A N 1
ATOM 624 C CA . LEU A 1 79 ? 10.349 -6.563 -6.975 1.00 84.81 79 LEU A CA 1
ATOM 625 C C . LEU A 1 79 ? 9.070 -6.851 -7.772 1.00 84.81 79 LEU A C 1
ATOM 627 O O . LEU A 1 79 ? 8.014 -6.330 -7.413 1.00 84.81 79 LEU A O 1
ATOM 631 N N . ARG A 1 80 ? 9.137 -7.697 -8.810 1.00 86.38 80 ARG A N 1
ATOM 632 C CA . ARG A 1 80 ? 7.949 -8.154 -9.553 1.00 86.38 80 ARG A CA 1
ATOM 633 C C . ARG A 1 80 ? 7.002 -8.928 -8.649 1.00 86.38 80 ARG A C 1
ATOM 635 O O . ARG A 1 80 ? 5.827 -8.594 -8.601 1.00 86.38 80 ARG A O 1
ATOM 642 N N . ILE A 1 81 ? 7.516 -9.899 -7.892 1.00 80.25 81 ILE A N 1
ATOM 643 C CA . ILE A 1 81 ? 6.708 -10.709 -6.968 1.00 80.25 81 ILE A CA 1
ATOM 644 C C . ILE A 1 81 ? 6.010 -9.813 -5.941 1.00 80.25 81 ILE A C 1
ATOM 646 O O . ILE A 1 81 ? 4.813 -9.956 -5.699 1.00 80.25 81 ILE A O 1
ATOM 650 N N . ILE A 1 82 ? 6.743 -8.860 -5.364 1.00 79.56 82 ILE A N 1
ATOM 651 C CA . ILE A 1 82 ? 6.191 -7.904 -4.402 1.00 79.56 82 ILE A CA 1
ATOM 652 C C . ILE A 1 82 ? 5.087 -7.060 -5.052 1.00 79.56 82 ILE A C 1
ATOM 654 O O . ILE A 1 82 ? 4.003 -6.940 -4.485 1.00 79.56 82 ILE A O 1
ATOM 658 N N . ASN A 1 83 ? 5.321 -6.505 -6.245 1.00 76.12 83 ASN A N 1
ATOM 659 C CA . ASN A 1 83 ? 4.326 -5.690 -6.947 1.00 76.12 83 ASN A CA 1
ATOM 660 C C . ASN A 1 83 ? 3.090 -6.496 -7.381 1.00 76.12 83 ASN A C 1
ATOM 662 O O . ASN A 1 83 ? 1.976 -5.979 -7.290 1.00 76.12 83 ASN A O 1
ATOM 666 N N . ASP A 1 84 ? 3.252 -7.759 -7.775 1.00 78.25 84 ASP A N 1
ATOM 667 C CA . ASP A 1 84 ? 2.138 -8.657 -8.092 1.00 78.25 84 ASP A CA 1
ATOM 668 C C . ASP A 1 84 ? 1.271 -8.923 -6.854 1.00 78.25 84 ASP A C 1
ATOM 670 O O . ASP A 1 84 ? 0.043 -8.860 -6.932 1.00 78.25 84 ASP A O 1
ATOM 674 N N . ILE A 1 85 ? 1.891 -9.157 -5.690 1.00 67.75 85 ILE A N 1
ATOM 675 C CA . ILE A 1 85 ? 1.177 -9.354 -4.419 1.00 67.75 85 ILE A CA 1
ATOM 676 C C . ILE A 1 85 ? 0.381 -8.101 -4.036 1.00 67.75 85 ILE A C 1
ATOM 678 O O . ILE A 1 85 ? -0.782 -8.219 -3.649 1.00 67.75 85 ILE A O 1
ATOM 682 N N . ILE A 1 86 ? 0.963 -6.906 -4.183 1.00 66.12 86 ILE A N 1
ATOM 683 C CA . ILE A 1 86 ? 0.244 -5.641 -3.947 1.00 66.12 86 ILE A CA 1
ATOM 684 C C . ILE A 1 86 ? -0.945 -5.524 -4.898 1.00 66.12 86 ILE A C 1
ATOM 686 O O . ILE A 1 86 ? -2.053 -5.232 -4.461 1.00 66.12 86 ILE A O 1
ATOM 690 N N . GLY A 1 87 ? -0.741 -5.799 -6.189 1.00 63.16 87 GLY A N 1
ATOM 691 C CA . GLY A 1 87 ? -1.798 -5.718 -7.197 1.00 63.16 87 GLY A CA 1
ATOM 692 C C . GLY A 1 87 ? -2.984 -6.653 -6.929 1.00 63.16 87 GLY A C 1
ATOM 693 O O . GLY A 1 87 ? -4.096 -6.372 -7.376 1.00 63.16 87 GLY A O 1
ATOM 694 N N . LEU A 1 88 ? -2.776 -7.745 -6.186 1.00 62.03 88 LEU A N 1
ATOM 695 C CA . LEU A 1 88 ? -3.848 -8.629 -5.720 1.00 62.03 88 LEU A CA 1
ATOM 696 C C . LEU A 1 88 ? -4.623 -8.067 -4.519 1.00 62.03 88 LEU A C 1
ATOM 698 O O . LEU A 1 88 ? -5.775 -8.445 -4.338 1.00 62.03 88 LEU A O 1
ATOM 702 N N . ALA A 1 89 ? -4.009 -7.202 -3.710 1.00 46.97 89 ALA A N 1
ATOM 703 C CA . ALA A 1 89 ? -4.614 -6.624 -2.510 1.00 46.97 89 ALA A CA 1
ATOM 704 C C . ALA A 1 89 ? -5.451 -5.360 -2.788 1.00 46.97 89 ALA A C 1
ATOM 706 O O . ALA A 1 89 ? -6.312 -5.021 -1.986 1.00 46.97 89 ALA A O 1
ATOM 707 N N . VAL A 1 90 ? -5.218 -4.678 -3.915 1.00 50.06 90 VAL A N 1
ATOM 708 C CA . VAL A 1 90 ? -5.914 -3.432 -4.315 1.00 50.06 90 VAL A CA 1
ATOM 709 C C . VAL A 1 90 ? -7.159 -3.716 -5.194 1.00 50.06 90 VAL A C 1
ATOM 711 O O . VAL A 1 90 ? -7.691 -2.830 -5.857 1.00 50.06 90 VAL A O 1
ATOM 714 N N . LYS A 1 91 ? -7.647 -4.964 -5.232 1.00 40.50 91 LYS A N 1
ATOM 715 C CA . LYS A 1 91 ? -8.864 -5.387 -5.956 1.00 40.50 91 LYS A CA 1
ATOM 716 C C . LYS A 1 91 ? -9.956 -5.850 -5.006 1.00 40.50 91 LYS A C 1
ATOM 718 O O . LYS A 1 91 ? -11.133 -5.572 -5.326 1.00 40.50 91 LYS A O 1
#

Sequence (91 aa):
MLLPLTLGDISEQEDIRSEIAVHLAKTSIKAENLIMDDIANFLTSHVIADQGFEYREGVGFVTHRNHSERNHMHSEEDLRIINDIIGLAVK

Foldseek 3Di:
DDPLQQADEPVCLVVQLVVQLVVLVVDPDPDDPVVSSVVSNVSSVVRYDHDAWDQDPPQGTAGCDPPHQSHPPDDSVSSNVSVVVVVVVSD

Organism: Sphingobacterium spiritivorum (NCBI:txid258)